Protein AF-A0A9X9PVY8-F1 (afdb_monomer)

Nearest PDB structures (foldseek):
  1jln-assembly1_A  TM=9.380E-01  e=2.803E-08  Mus musculus
  6rm3-assembly1_SR0  TM=1.571E-01  e=6.341E+00  Vairimorpha necatrix

Solvent-accessible surface area (backbone atoms only — not comparable to full-atom values): 6767 Å² total; per-resid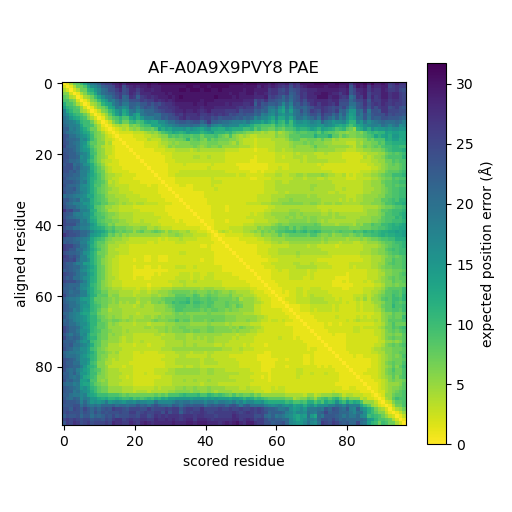ue (Å²): 140,80,92,84,75,84,71,72,79,84,74,76,76,73,49,75,67,52,49,52,42,49,51,46,74,73,65,69,81,82,91,67,55,79,65,55,50,54,57,46,69,75,35,61,69,60,54,52,54,56,57,72,68,56,69,85,82,68,53,60,74,86,77,57,92,52,89,73,49,68,81,79,40,96,46,93,73,67,60,76,50,84,93,76,50,87,77,87,74,68,96,45,94,82,61,75,129

pLDDT: mean 86.73, std 15.84, range [42.94, 98.5]

Organism: Gulo gulo (NCBI:txid48420)

Sequence (97 aa):
MSNLGNVDPFVAIPTQRETVAMEYLQSASRILTRSQLRDIVASSHLLQSEFMEIPMNFVDPKEIDIPRHGTKNRYKTILPNPLSRVCLRPKNVTDSL

InterPro domains:
  IPR008356 Protein-tyrosine phosphatase, KIM-containing [PR01778] (8-21)
  IPR008356 Protein-tyrosine phosphatase, KIM-containing [PR01778] (24-32)
  IPR008356 Protein-tyrosine phosphatase, KIM-containing [PR01778] (78-88)
  IPR008356 Protein-tyrosine phosphatase, KIM-containing [PTHR46198] (1-97)
  IPR029021 Protein-tyrosine phosphatase-like [G3DSA:3.90.190.10] (15-96)
  IPR029021 Protein-tyrosine phosphatase-like [SSF52799] (19-91)

Secondary structure (DSSP, 8-state):
-----------PPPPHHHHHHHHHHHH------HHHHHHHHT-HHHHHHHHHHS---PPPGGG---TTGGGT-SSTT----TTT------SSTT---

Foldseek 3Di:
DDPPDPPDPPPPDDDPVRVVLVVCVVDDDDDDDPVRVVVVVVPVVVVVVVVVVHDPPWDDPVVDPDPPVVVVDPDPGHDDDPVPDDDDDDPDPPPDD

Structure (mmCIF, N/CA/C/O backbone):
data_AF-A0A9X9PVY8-F1
#
_entry.id   AF-A0A9X9PVY8-F1
#
loop_
_atom_site.group_PDB
_atom_site.id
_atom_site.type_symbol
_atom_site.label_atom_id
_atom_site.label_alt_id
_atom_site.label_comp_id
_atom_site.label_asym_id
_atom_site.label_entity_id
_atom_site.label_seq_id
_atom_site.pdbx_PDB_ins_code
_atom_site.Cartn_x
_atom_site.Cartn_y
_atom_site.Cartn_z
_atom_site.occupancy
_atom_site.B_iso_or_equiv
_atom_site.auth_seq_id
_atom_site.auth_comp_id
_atom_site.auth_asym_id
_atom_site.auth_atom_id
_atom_site.pdbx_PDB_model_num
ATOM 1 N N . MET A 1 1 ? 43.015 4.774 -20.916 1.00 42.94 1 MET A N 1
ATOM 2 C CA . MET A 1 1 ? 41.584 4.783 -21.301 1.00 42.94 1 MET A CA 1
ATOM 3 C C . MET A 1 1 ? 41.011 3.482 -20.758 1.00 42.94 1 MET A C 1
ATOM 5 O O . MET A 1 1 ? 41.633 2.468 -21.013 1.00 42.94 1 MET A O 1
ATOM 9 N N . SER A 1 2 ? 39.992 3.400 -19.909 1.00 47.66 2 SER A N 1
ATOM 10 C CA . SER A 1 2 ? 38.806 4.238 -19.702 1.00 47.66 2 SER A CA 1
ATOM 11 C C . SER A 1 2 ? 38.136 3.762 -18.402 1.00 47.66 2 SER A C 1
ATOM 13 O O . SER A 1 2 ? 37.864 2.574 -18.278 1.00 47.66 2 SER A O 1
ATOM 15 N N . ASN A 1 3 ? 37.865 4.669 -17.458 1.00 48.22 3 ASN A N 1
ATOM 16 C CA . ASN A 1 3 ? 37.142 4.379 -16.208 1.00 48.22 3 ASN A CA 1
ATOM 17 C C . ASN A 1 3 ? 35.698 4.923 -16.272 1.00 48.22 3 ASN A C 1
ATOM 19 O O . ASN A 1 3 ? 35.186 5.504 -15.321 1.00 48.22 3 ASN A O 1
ATOM 23 N N . LEU A 1 4 ? 35.072 4.809 -17.447 1.00 52.91 4 LEU A N 1
ATOM 24 C CA . LEU A 1 4 ? 33.695 5.228 -17.713 1.00 52.91 4 LEU A CA 1
ATOM 25 C C . LEU A 1 4 ? 32.804 3.991 -17.602 1.00 52.91 4 LEU A C 1
ATOM 27 O O . LEU A 1 4 ? 32.686 3.241 -18.566 1.00 52.91 4 LEU A O 1
ATOM 31 N N . GLY A 1 5 ? 32.221 3.742 -16.432 1.00 46.50 5 GLY A N 1
ATOM 32 C CA . GLY A 1 5 ? 31.282 2.625 -16.309 1.00 46.50 5 GLY A CA 1
ATOM 33 C C . GLY A 1 5 ? 30.666 2.381 -14.940 1.00 46.50 5 GLY A C 1
ATOM 34 O O . GLY A 1 5 ? 29.631 1.732 -14.883 1.00 46.50 5 GLY A O 1
ATOM 35 N N . ASN A 1 6 ? 31.229 2.911 -13.851 1.00 48.69 6 ASN A N 1
ATOM 36 C CA . ASN A 1 6 ? 30.584 2.791 -12.545 1.00 48.69 6 ASN A CA 1
ATOM 37 C C . ASN A 1 6 ? 29.651 3.988 -12.322 1.00 48.69 6 ASN A C 1
ATOM 39 O O . ASN A 1 6 ? 29.988 4.928 -11.608 1.00 48.69 6 ASN A O 1
ATOM 43 N N . VAL A 1 7 ? 28.517 3.994 -13.027 1.00 52.72 7 VAL A N 1
ATOM 44 C CA . VAL A 1 7 ? 27.381 4.828 -12.630 1.00 52.72 7 VAL A CA 1
ATOM 45 C C . VAL A 1 7 ? 26.757 4.151 -11.420 1.00 52.72 7 VAL A C 1
ATOM 47 O O . VAL A 1 7 ? 26.229 3.045 -11.529 1.00 52.72 7 VAL A O 1
ATOM 50 N N . ASP A 1 8 ? 26.882 4.778 -10.253 1.00 48.47 8 ASP A N 1
ATOM 51 C CA . ASP A 1 8 ? 26.153 4.331 -9.072 1.00 48.47 8 ASP A CA 1
ATOM 52 C C . ASP A 1 8 ? 24.661 4.231 -9.429 1.00 48.47 8 ASP A C 1
ATOM 54 O O . ASP A 1 8 ? 24.154 5.093 -10.163 1.00 48.47 8 ASP A O 1
ATOM 58 N N . PRO A 1 9 ? 23.943 3.189 -8.967 1.00 58.34 9 PRO A N 1
ATOM 59 C CA . PRO A 1 9 ? 22.516 3.086 -9.211 1.00 58.34 9 PRO A CA 1
ATOM 60 C C . PRO A 1 9 ? 21.862 4.381 -8.747 1.00 58.34 9 PRO A C 1
ATOM 62 O O . PRO A 1 9 ? 22.077 4.814 -7.614 1.00 58.34 9 PRO A O 1
ATOM 65 N N . PHE A 1 10 ? 21.090 5.018 -9.624 1.00 48.97 10 PHE A N 1
ATOM 66 C CA . PHE A 1 10 ? 20.311 6.188 -9.254 1.00 48.97 10 PHE A CA 1
ATOM 67 C C . PHE A 1 10 ? 19.276 5.733 -8.221 1.00 48.97 10 PHE A C 1
ATOM 69 O O . PHE A 1 10 ? 18.225 5.198 -8.571 1.00 48.97 10 PHE A O 1
ATOM 76 N N . VAL A 1 11 ? 19.605 5.864 -6.936 1.00 56.78 11 VAL A N 1
ATOM 77 C CA . VAL A 1 11 ? 18.668 5.592 -5.850 1.00 56.78 11 VAL A CA 1
ATOM 78 C C . VAL A 1 11 ? 17.669 6.735 -5.881 1.00 56.78 11 VAL A C 1
ATOM 80 O O . VAL A 1 11 ? 17.963 7.843 -5.434 1.00 56.78 11 VAL A O 1
ATOM 83 N N . ALA A 1 12 ? 16.508 6.484 -6.485 1.00 65.88 12 ALA A N 1
ATOM 84 C CA . ALA A 1 12 ? 15.404 7.423 -6.453 1.00 65.88 12 ALA A CA 1
ATOM 85 C C . ALA A 1 12 ? 15.093 7.739 -4.984 1.00 65.88 12 ALA A C 1
ATOM 87 O O . ALA A 1 12 ? 14.798 6.842 -4.193 1.00 65.88 12 ALA A O 1
ATOM 88 N N . ILE A 1 13 ? 15.235 9.010 -4.607 1.00 72.94 13 ILE A N 1
ATOM 89 C CA . ILE A 1 13 ? 14.872 9.464 -3.267 1.00 72.94 13 ILE A CA 1
ATOM 90 C C . ILE A 1 13 ? 13.348 9.352 -3.169 1.00 72.94 13 ILE A C 1
ATOM 92 O O . ILE A 1 13 ? 12.671 9.920 -4.033 1.00 72.94 13 ILE A O 1
ATOM 96 N N . PRO A 1 14 ? 12.809 8.659 -2.149 1.00 78.69 14 PRO A N 1
ATOM 97 C CA . PRO A 1 14 ? 11.372 8.531 -1.991 1.00 78.69 14 PRO A CA 1
ATOM 98 C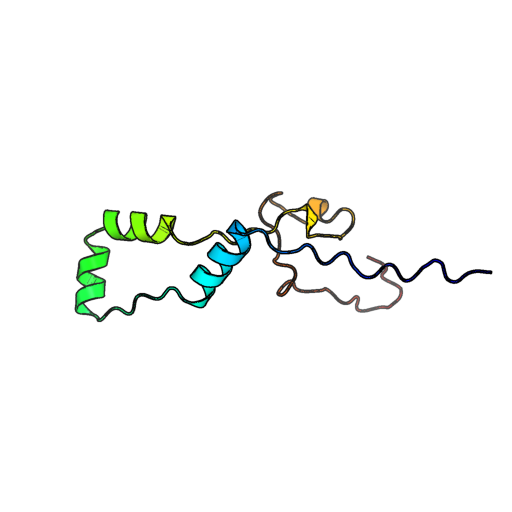 C . PRO A 1 14 ? 10.713 9.905 -1.917 1.00 78.69 14 PRO A C 1
ATOM 100 O O . PRO A 1 14 ? 11.208 10.818 -1.245 1.00 78.69 14 PRO A O 1
ATOM 103 N N . THR A 1 15 ? 9.585 10.064 -2.597 1.00 84.50 15 THR A N 1
ATOM 104 C CA . THR A 1 15 ? 8.802 11.295 -2.492 1.00 84.50 15 THR A CA 1
ATOM 105 C C . THR A 1 15 ? 8.266 11.462 -1.069 1.00 84.50 15 THR A C 1
ATOM 107 O O . THR A 1 15 ? 8.051 10.485 -0.355 1.00 84.50 15 THR A O 1
ATOM 110 N N . GLN A 1 16 ? 7.968 12.696 -0.645 1.00 85.44 16 GLN A N 1
ATOM 111 C CA . GLN A 1 16 ? 7.340 12.933 0.669 1.00 85.44 16 GLN A CA 1
ATOM 112 C C . GLN A 1 16 ? 6.044 12.125 0.857 1.00 85.44 16 GLN A C 1
ATOM 114 O O . GLN A 1 16 ? 5.701 11.708 1.960 1.00 85.44 16 GLN A O 1
ATOM 119 N N . ARG A 1 17 ? 5.312 11.884 -0.236 1.00 86.62 17 ARG A N 1
ATOM 120 C CA . ARG A 1 17 ? 4.108 11.056 -0.216 1.00 86.62 17 ARG A CA 1
A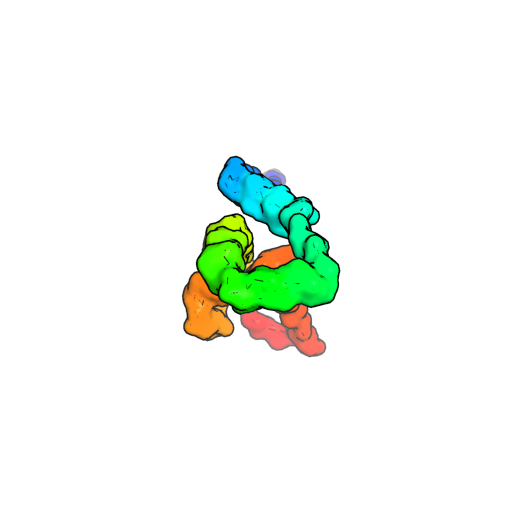TOM 121 C C . ARG A 1 17 ? 4.437 9.583 0.027 1.00 86.62 17 ARG A C 1
ATOM 123 O O . ARG A 1 17 ? 3.733 8.938 0.797 1.00 86.62 17 ARG A O 1
ATOM 130 N N . GLU A 1 18 ? 5.483 9.061 -0.606 1.00 87.69 18 GLU A N 1
ATOM 131 C CA . GLU A 1 18 ? 5.962 7.692 -0.379 1.00 87.69 18 GLU A CA 1
ATOM 132 C C . GLU A 1 18 ? 6.486 7.507 1.041 1.00 87.69 18 GLU A C 1
ATOM 134 O O . GLU A 1 18 ? 6.157 6.506 1.671 1.00 87.69 18 GLU A O 1
ATOM 139 N N . THR A 1 19 ? 7.232 8.474 1.586 1.00 89.62 19 THR A N 1
ATOM 140 C CA . THR A 1 19 ? 7.733 8.376 2.964 1.00 89.62 19 THR A CA 1
ATOM 141 C C . THR A 1 19 ? 6.588 8.312 3.969 1.00 89.62 19 THR A C 1
ATOM 143 O O . THR A 1 19 ? 6.586 7.429 4.820 1.00 89.62 19 THR A O 1
ATOM 146 N N . VAL A 1 20 ? 5.580 9.183 3.830 1.00 94.50 20 VAL A N 1
ATOM 147 C CA . VAL A 1 20 ? 4.398 9.186 4.711 1.00 94.50 20 VAL A CA 1
ATOM 148 C C . VAL A 1 20 ? 3.584 7.900 4.552 1.00 94.50 20 VAL A C 1
ATOM 150 O O . VAL A 1 20 ? 3.139 7.322 5.541 1.00 94.50 20 VAL A O 1
ATOM 153 N N . ALA A 1 21 ? 3.408 7.414 3.320 1.00 94.81 21 ALA A N 1
ATOM 154 C CA . ALA A 1 21 ? 2.713 6.154 3.073 1.00 94.81 21 ALA A CA 1
ATOM 155 C C . ALA A 1 21 ? 3.438 4.963 3.722 1.00 94.81 21 ALA A C 1
ATOM 157 O O . ALA A 1 21 ? 2.802 4.120 4.351 1.00 94.81 21 ALA A O 1
ATOM 158 N N . MET A 1 22 ? 4.766 4.904 3.605 1.00 94.75 22 MET A N 1
ATOM 159 C CA . MET A 1 22 ? 5.574 3.851 4.218 1.00 94.75 22 MET A CA 1
ATOM 160 C C . MET A 1 22 ? 5.553 3.924 5.744 1.00 94.75 22 MET A C 1
ATOM 162 O O . MET A 1 22 ? 5.405 2.888 6.389 1.00 94.75 22 MET A O 1
ATOM 166 N N . GLU A 1 23 ? 5.638 5.123 6.322 1.00 96.88 23 GLU A N 1
ATOM 167 C CA . GLU A 1 23 ? 5.516 5.324 7.767 1.00 96.88 23 GLU A CA 1
ATOM 168 C C . GLU A 1 23 ? 4.151 4.850 8.283 1.00 96.88 23 GLU A C 1
ATOM 170 O O . GLU A 1 23 ? 4.094 4.113 9.270 1.00 96.88 23 GLU A O 1
ATOM 175 N N . TYR A 1 24 ? 3.057 5.181 7.583 1.00 97.94 24 TYR A N 1
ATOM 176 C CA . TYR A 1 24 ? 1.722 4.676 7.916 1.00 97.94 24 TYR A CA 1
ATOM 177 C C . TYR A 1 24 ? 1.689 3.145 7.889 1.00 97.94 24 TYR A C 1
ATOM 179 O O . TYR A 1 24 ? 1.285 2.524 8.867 1.00 97.94 24 TYR A O 1
ATOM 187 N N . LEU A 1 25 ? 2.163 2.511 6.810 1.00 97.62 25 LEU A N 1
ATOM 188 C CA . LEU A 1 25 ? 2.156 1.046 6.683 1.00 97.62 25 LEU A CA 1
ATOM 189 C C . LEU A 1 25 ? 2.997 0.337 7.755 1.00 97.62 25 LEU A C 1
ATOM 191 O O . LEU A 1 25 ? 2.711 -0.808 8.096 1.00 97.62 25 LEU A O 1
ATOM 195 N N . GLN A 1 26 ? 4.035 0.994 8.273 1.00 97.69 26 GLN A N 1
ATOM 196 C CA . GLN A 1 26 ? 4.908 0.448 9.314 1.00 97.69 26 GLN A CA 1
ATOM 197 C C . GLN A 1 26 ? 4.365 0.642 10.735 1.00 97.69 26 GLN A C 1
ATOM 199 O O . GLN A 1 26 ? 4.736 -0.123 11.626 1.00 97.69 26 GLN A O 1
ATOM 204 N N . SER A 1 27 ? 3.527 1.656 10.963 1.00 97.44 27 SER A N 1
ATOM 205 C CA . SER A 1 27 ? 3.136 2.090 12.311 1.00 97.44 27 SER A CA 1
ATOM 206 C C . SER A 1 27 ? 1.644 1.960 12.614 1.00 97.44 27 SER A C 1
ATOM 208 O O . SER A 1 27 ? 1.278 1.757 13.775 1.00 97.44 27 SER A O 1
ATOM 210 N N . ALA A 1 28 ? 0.775 2.061 11.605 1.00 97.94 28 ALA A N 1
ATOM 211 C CA . ALA A 1 28 ? -0.666 2.035 11.795 1.00 97.94 28 ALA A CA 1
ATOM 212 C C . ALA A 1 28 ? -1.119 0.685 12.364 1.00 97.94 28 ALA A C 1
ATOM 214 O O . ALA A 1 28 ? -0.759 -0.389 11.879 1.00 97.94 28 ALA A O 1
ATOM 215 N N . SER A 1 29 ? -1.928 0.740 13.419 1.00 97.56 29 SER A N 1
ATOM 216 C CA . SER A 1 29 ? -2.466 -0.439 14.087 1.00 97.56 29 SER A CA 1
ATOM 217 C C . SER A 1 29 ? -3.751 -0.089 14.823 1.00 97.56 29 SER A C 1
ATOM 219 O O . SER A 1 29 ? -3.870 0.980 15.423 1.00 97.56 29 SER A O 1
ATOM 221 N N . ARG A 1 30 ? -4.708 -1.019 14.817 1.00 96.75 30 ARG A N 1
ATOM 222 C CA . ARG A 1 30 ? -5.950 -0.924 15.583 1.00 96.75 30 ARG A CA 1
ATOM 223 C C . ARG A 1 30 ? -6.255 -2.267 16.236 1.00 96.75 30 ARG A C 1
ATOM 225 O O . ARG A 1 30 ? -6.870 -3.149 15.645 1.00 96.75 30 ARG A O 1
ATOM 232 N N . ILE A 1 31 ? -5.806 -2.432 17.477 1.00 97.88 31 ILE A N 1
ATOM 233 C CA . ILE A 1 31 ? -6.065 -3.644 18.261 1.00 97.88 31 ILE A CA 1
ATOM 234 C C . ILE A 1 31 ? -7.518 -3.617 18.744 1.00 97.88 31 ILE A C 1
ATOM 236 O O . ILE A 1 31 ? -7.951 -2.647 19.364 1.00 97.88 31 ILE A O 1
ATOM 240 N N . LEU A 1 32 ? -8.262 -4.692 18.481 1.00 97.50 32 LEU A N 1
ATOM 241 C CA . LEU A 1 32 ? -9.667 -4.819 18.865 1.00 97.50 32 LEU A CA 1
ATOM 242 C C . LEU A 1 32 ? -9.859 -5.959 19.863 1.00 97.50 32 LEU A C 1
ATOM 244 O O . LEU A 1 32 ? -9.410 -7.086 19.649 1.00 97.50 32 LEU A O 1
ATOM 248 N N . THR A 1 33 ? -10.600 -5.687 20.933 1.00 98.50 33 THR A N 1
ATOM 249 C CA . THR A 1 33 ? -11.170 -6.745 21.771 1.00 98.50 33 THR A CA 1
ATOM 250 C C . THR A 1 33 ? -12.340 -7.424 21.053 1.00 98.50 33 THR A C 1
ATOM 252 O O . THR A 1 33 ? -12.884 -6.924 20.066 1.00 98.50 33 THR A O 1
ATOM 255 N N . ARG A 1 34 ? -12.791 -8.571 21.569 1.00 98.38 34 ARG A N 1
ATOM 256 C CA . ARG 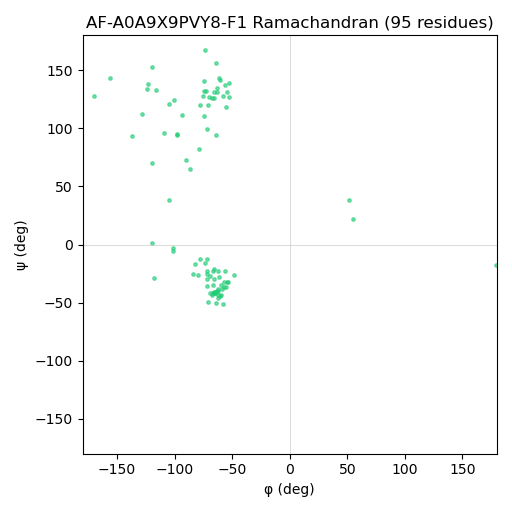A 1 34 ? -13.906 -9.324 20.973 1.00 98.38 34 ARG A CA 1
ATOM 257 C C . ARG A 1 34 ? -15.218 -8.531 20.903 1.00 98.38 34 ARG A C 1
ATOM 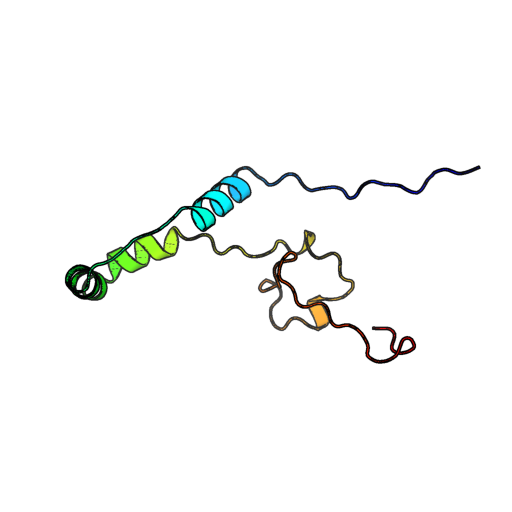259 O O . ARG A 1 34 ? -15.983 -8.749 19.968 1.00 98.38 34 ARG A O 1
ATOM 266 N N . SER A 1 35 ? -15.509 -7.664 21.877 1.00 97.88 35 SER A N 1
ATOM 267 C CA . SER A 1 35 ? -16.702 -6.805 21.831 1.00 97.88 35 SER A CA 1
ATOM 268 C C . SER A 1 35 ? -16.551 -5.724 20.765 1.00 97.88 35 SER A C 1
ATOM 270 O O . SER A 1 35 ? -17.392 -5.645 19.879 1.00 97.88 35 SER A O 1
ATOM 272 N N . GLN A 1 36 ? -15.424 -5.007 20.759 1.00 97.19 36 GLN A N 1
ATOM 273 C CA . GLN A 1 36 ? -15.138 -3.969 19.761 1.00 97.19 36 GLN A CA 1
ATOM 274 C C . GLN A 1 36 ? -15.178 -4.509 18.326 1.00 97.19 36 GLN A C 1
ATOM 276 O O . GLN A 1 36 ? -15.666 -3.831 17.428 1.00 97.19 36 GLN A O 1
ATOM 281 N N . LEU A 1 37 ? -14.714 -5.745 18.108 1.00 97.44 37 LEU A N 1
ATOM 282 C CA . LEU A 1 37 ? -14.819 -6.411 16.811 1.00 97.44 37 LEU A CA 1
ATOM 283 C C . LEU A 1 37 ? -16.279 -6.625 16.377 1.00 97.44 37 LEU A C 1
ATOM 285 O O . LEU A 1 37 ? -16.602 -6.459 15.206 1.00 97.44 37 LEU A O 1
ATOM 289 N N . ARG A 1 38 ? -17.178 -6.989 17.297 1.00 96.88 38 ARG A N 1
ATOM 290 C CA . ARG A 1 38 ? -18.608 -7.136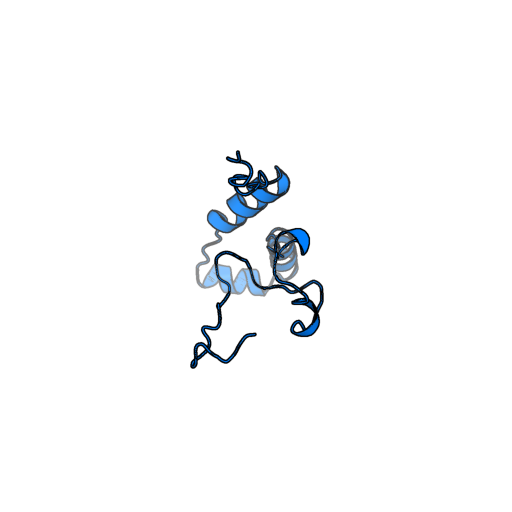 16.973 1.00 96.88 38 ARG A CA 1
ATOM 291 C C . ARG A 1 38 ? -19.235 -5.788 16.637 1.00 96.88 38 ARG A C 1
ATOM 293 O O . ARG A 1 38 ? -19.964 -5.690 15.655 1.00 96.88 38 ARG A O 1
ATOM 300 N N . ASP A 1 39 ? -18.902 -4.768 17.419 1.00 96.06 39 ASP A N 1
ATOM 301 C CA . ASP A 1 39 ? -19.453 -3.423 17.260 1.00 96.06 39 ASP A CA 1
ATOM 302 C C . ASP A 1 39 ? -19.002 -2.782 15.938 1.00 96.06 39 ASP A C 1
ATOM 304 O O . ASP A 1 39 ? -19.803 -2.168 15.228 1.00 96.06 39 ASP A O 1
ATOM 308 N N . ILE A 1 40 ? -17.731 -2.964 15.557 1.00 95.88 40 ILE A N 1
ATOM 309 C CA . ILE A 1 40 ? -17.194 -2.364 14.331 1.00 95.88 40 ILE A CA 1
ATOM 310 C C . ILE A 1 40 ? -17.729 -3.039 13.067 1.00 95.88 40 ILE A C 1
ATOM 312 O O . ILE A 1 40 ? -18.006 -2.359 12.083 1.00 95.88 40 ILE A O 1
ATOM 316 N N . VAL A 1 41 ? -17.943 -4.358 13.099 1.00 94.75 41 VAL A N 1
ATOM 317 C CA . VAL A 1 41 ? -18.533 -5.095 11.970 1.00 94.75 41 VAL A CA 1
ATOM 318 C C . VAL A 1 41 ? -19.982 -4.664 11.730 1.00 94.75 41 VAL A C 1
ATOM 320 O O . VAL A 1 41 ? -20.431 -4.643 10.587 1.00 94.75 41 VAL A O 1
ATOM 323 N N . ALA A 1 42 ? -20.696 -4.243 12.777 1.00 94.75 42 ALA A N 1
ATOM 324 C CA . ALA A 1 42 ? -22.022 -3.645 12.637 1.00 94.75 42 ALA A CA 1
ATOM 325 C C . ALA A 1 42 ? -21.993 -2.225 12.025 1.00 94.75 42 ALA A C 1
ATOM 327 O O . ALA A 1 42 ? -23.035 -1.718 11.616 1.00 94.75 42 ALA A O 1
ATOM 328 N N . SER A 1 43 ? -20.818 -1.590 11.928 1.00 92.06 43 SER A N 1
ATOM 329 C CA . SER A 1 43 ? -20.632 -0.191 11.516 1.00 92.06 43 SER A CA 1
ATOM 330 C C . SER A 1 43 ? -19.773 -0.067 10.247 1.00 92.06 43 SER A C 1
ATOM 332 O O . SER A 1 43 ? -18.645 0.428 10.283 1.00 92.06 43 SER A O 1
ATOM 334 N N . SER A 1 44 ? -20.314 -0.477 9.096 1.00 91.31 44 SER A N 1
ATOM 335 C CA . SER A 1 44 ? -19.580 -0.552 7.816 1.00 91.31 44 SER A CA 1
ATOM 336 C C . SER A 1 44 ? -18.941 0.766 7.352 1.00 91.31 44 SER A C 1
ATOM 338 O O . SER A 1 44 ? -17.865 0.745 6.759 1.00 91.31 44 SER A O 1
ATOM 340 N N . HIS A 1 45 ? -19.546 1.917 7.658 1.00 95.75 45 HIS A N 1
ATOM 341 C CA . HIS A 1 45 ? -18.989 3.229 7.306 1.00 95.75 45 HIS A CA 1
ATOM 342 C C . HIS A 1 45 ? -17.631 3.495 7.978 1.00 95.75 45 HIS A C 1
ATOM 344 O O . HIS A 1 45 ? -16.734 4.057 7.354 1.00 95.75 45 HIS A O 1
ATOM 350 N N . LEU A 1 46 ? -17.454 3.077 9.239 1.00 94.50 46 LEU A N 1
ATOM 351 C CA . LEU A 1 46 ? -16.184 3.265 9.949 1.00 94.50 46 LEU A CA 1
ATOM 352 C C . LEU A 1 46 ? -15.072 2.427 9.316 1.00 94.50 46 LEU A C 1
ATOM 354 O O . LEU A 1 46 ? -13.971 2.930 9.116 1.00 94.50 46 LEU A O 1
ATOM 358 N N . LEU A 1 47 ? -15.385 1.182 8.944 1.00 96.62 47 LEU A N 1
ATOM 359 C CA . LEU A 1 47 ? -14.454 0.310 8.225 1.00 96.62 47 LEU A CA 1
ATOM 360 C C . LEU A 1 47 ? -14.090 0.882 6.852 1.00 96.62 47 LEU A C 1
ATOM 362 O O . LEU A 1 47 ? -12.934 0.820 6.451 1.00 96.62 47 LEU A O 1
ATOM 366 N N . GLN A 1 48 ? -15.058 1.465 6.143 1.00 97.50 48 GLN A N 1
ATOM 367 C CA . GLN A 1 48 ? -14.821 2.075 4.838 1.00 97.50 48 GLN A CA 1
ATOM 368 C C 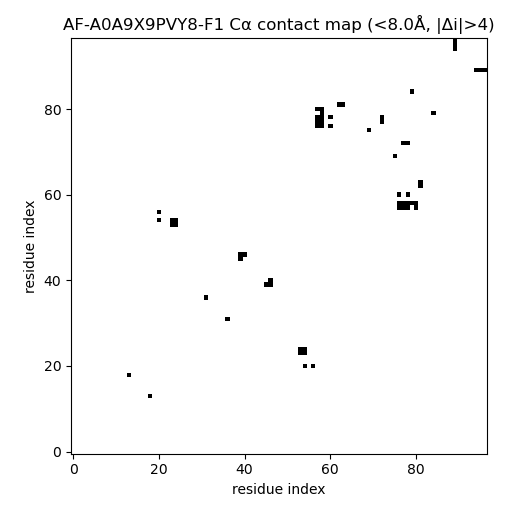. GLN A 1 48 ? -13.890 3.291 4.923 1.00 97.50 48 GLN A C 1
ATOM 370 O O . GLN A 1 48 ? -13.037 3.453 4.051 1.00 97.50 48 GLN A O 1
ATOM 375 N N . SER A 1 49 ? -14.052 4.130 5.951 1.00 97.12 49 SER A N 1
ATOM 376 C CA . SER A 1 49 ? -13.162 5.271 6.195 1.00 97.12 49 SER A CA 1
ATOM 377 C C . SER A 1 49 ? -11.744 4.797 6.496 1.00 97.12 49 SER A C 1
ATOM 379 O O . SER A 1 49 ? -10.814 5.226 5.825 1.00 97.12 49 SER A O 1
ATOM 381 N N . GLU A 1 50 ? -11.595 3.854 7.433 1.00 97.12 50 GLU A N 1
ATOM 382 C CA . GLU A 1 50 ? -10.286 3.303 7.807 1.00 97.12 50 GLU A CA 1
ATOM 383 C C . GLU A 1 50 ? -9.593 2.638 6.611 1.00 97.12 50 GLU A C 1
ATOM 385 O O . GLU A 1 50 ? -8.422 2.887 6.353 1.00 97.12 50 GLU A O 1
ATOM 390 N N . PHE A 1 51 ? -10.324 1.856 5.812 1.00 97.56 51 PHE A N 1
ATOM 391 C CA . PHE A 1 51 ? -9.779 1.221 4.612 1.00 97.56 51 PHE A CA 1
ATOM 392 C C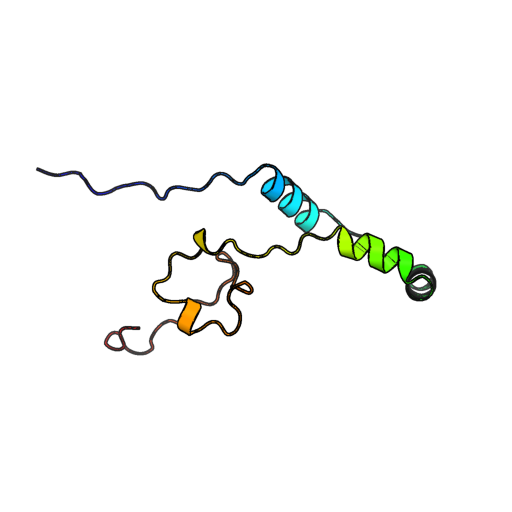 . PHE A 1 51 ? -9.223 2.235 3.601 1.00 97.56 51 PHE A C 1
ATOM 394 O O . PHE A 1 51 ? -8.198 1.975 2.977 1.00 97.56 51 PHE A O 1
ATOM 401 N N . MET A 1 52 ? -9.882 3.385 3.441 1.00 97.56 52 MET A N 1
ATOM 402 C CA . MET A 1 52 ? -9.463 4.421 2.489 1.00 97.56 52 MET A CA 1
ATOM 403 C C . MET A 1 52 ? -8.216 5.192 2.941 1.00 97.56 52 MET A C 1
ATOM 405 O O . MET A 1 52 ? -7.588 5.856 2.117 1.00 97.56 52 MET A O 1
ATOM 409 N N . GLU A 1 53 ? -7.842 5.098 4.217 1.00 96.69 53 GLU A N 1
ATOM 410 C CA . GLU A 1 53 ? -6.600 5.673 4.738 1.00 96.69 53 GLU A CA 1
ATOM 411 C C . GLU A 1 53 ? -5.378 4.797 4.425 1.00 96.69 53 GLU A C 1
ATOM 413 O O . GLU A 1 53 ? -4.271 5.321 4.303 1.00 96.69 53 GLU A O 1
ATOM 418 N N . ILE A 1 54 ? -5.564 3.481 4.256 1.00 97.88 54 ILE A N 1
ATOM 419 C CA . ILE A 1 54 ? -4.468 2.528 4.048 1.00 97.88 54 ILE A CA 1
ATOM 420 C C . ILE A 1 54 ? -3.851 2.729 2.650 1.00 97.88 54 ILE A C 1
ATOM 422 O O . ILE A 1 54 ? -4.532 2.542 1.636 1.00 97.88 54 ILE A O 1
ATOM 426 N N . PRO A 1 55 ? -2.546 3.049 2.545 1.00 97.50 55 PRO A N 1
ATOM 427 C CA . PRO A 1 55 ? -1.888 3.182 1.253 1.00 97.50 55 PRO A CA 1
ATOM 428 C C . PRO A 1 55 ? -1.870 1.860 0.477 1.00 97.50 55 PRO A C 1
ATOM 430 O O . PRO A 1 55 ? -1.485 0.819 1.002 1.00 97.50 55 PRO A O 1
ATOM 433 N N . MET A 1 56 ? -2.196 1.912 -0.818 1.00 95.81 56 MET A N 1
ATOM 434 C CA . MET A 1 56 ? -2.235 0.722 -1.686 1.00 95.81 56 MET A CA 1
ATOM 435 C C . MET A 1 56 ? -0.864 0.069 -1.919 1.00 95.81 56 MET A C 1
ATOM 437 O O . MET A 1 56 ? -0.805 -1.093 -2.313 1.00 95.81 56 MET A O 1
ATOM 441 N N . ASN A 1 57 ? 0.227 0.818 -1.718 1.00 95.12 57 ASN A N 1
ATOM 442 C CA . ASN A 1 57 ? 1.607 0.368 -1.927 1.00 95.12 57 ASN A CA 1
ATOM 443 C C . ASN A 1 57 ? 1.856 -0.274 -3.310 1.00 95.12 57 ASN A C 1
ATOM 445 O O . ASN A 1 57 ? 2.555 -1.281 -3.423 1.00 95.12 57 ASN A O 1
ATOM 449 N N . PHE A 1 58 ? 1.232 0.271 -4.362 1.00 95.31 58 PHE A N 1
ATOM 450 C CA . PHE A 1 58 ? 1.502 -0.153 -5.734 1.00 95.31 58 PHE A CA 1
ATOM 451 C C . PHE A 1 58 ? 2.849 0.384 -6.213 1.00 95.31 58 PHE A C 1
ATOM 453 O O . PHE A 1 58 ? 3.185 1.537 -5.964 1.00 95.31 58 PHE A O 1
ATOM 460 N N . VAL A 1 59 ? 3.568 -0.453 -6.956 1.00 92.06 59 VAL A N 1
ATOM 461 C CA . VAL A 1 59 ? 4.857 -0.124 -7.573 1.00 92.06 59 VAL A CA 1
ATOM 462 C C . VAL A 1 59 ? 4.649 0.828 -8.750 1.00 92.06 59 VAL A C 1
ATOM 464 O O . VAL A 1 59 ? 3.824 0.541 -9.626 1.00 92.06 59 VAL A O 1
ATOM 467 N N . ASP A 1 60 ? 5.425 1.914 -8.827 1.00 89.38 60 ASP A N 1
ATOM 468 C CA . ASP A 1 60 ? 5.529 2.686 -10.070 1.00 89.38 60 ASP A CA 1
ATOM 469 C C . ASP A 1 60 ? 6.206 1.797 -11.132 1.00 89.38 60 ASP A C 1
ATOM 471 O O . ASP A 1 60 ? 7.301 1.285 -10.892 1.00 89.38 60 ASP A O 1
ATOM 475 N N . PRO A 1 61 ? 5.617 1.595 -12.326 1.00 87.25 61 PRO A N 1
ATOM 476 C CA . PRO A 1 61 ? 6.257 0.840 -13.401 1.00 87.25 61 PRO A CA 1
ATOM 477 C C . PRO A 1 61 ? 7.710 1.245 -13.708 1.00 87.25 61 PRO A C 1
ATOM 479 O O . PRO A 1 61 ? 8.472 0.405 -14.179 1.00 87.25 61 PRO A O 1
ATOM 482 N N . LYS A 1 62 ? 8.108 2.496 -13.431 1.00 86.06 62 LYS A N 1
ATOM 483 C CA . LYS A 1 62 ? 9.489 2.990 -13.584 1.00 86.06 62 LYS A CA 1
ATOM 484 C C . LYS A 1 62 ? 10.489 2.344 -12.623 1.00 86.06 62 LYS A C 1
ATOM 486 O O . LYS A 1 62 ? 11.676 2.334 -12.923 1.00 86.06 62 LYS A O 1
ATOM 491 N N . GLU A 1 63 ? 10.030 1.807 -11.495 1.00 86.06 63 GLU A N 1
ATOM 492 C CA . GLU A 1 63 ? 10.871 1.089 -10.530 1.00 86.06 63 GLU A CA 1
ATOM 493 C C . GLU A 1 63 ? 11.200 -0.342 -10.989 1.00 86.06 63 GLU A C 1
ATOM 495 O O . GLU A 1 63 ? 12.079 -0.992 -10.420 1.00 86.06 63 GLU A O 1
ATOM 500 N N . ILE A 1 64 ? 10.515 -0.857 -12.022 1.00 89.50 64 ILE A N 1
ATOM 501 C CA . ILE A 1 64 ? 10.775 -2.187 -12.580 1.00 89.50 64 ILE A CA 1
ATOM 502 C C . ILE A 1 64 ? 11.661 -2.081 -13.817 1.00 89.50 64 ILE A C 1
ATOM 504 O O . ILE A 1 64 ? 11.189 -1.970 -14.947 1.00 89.50 64 ILE A O 1
ATOM 508 N N . ASP A 1 65 ? 12.962 -2.243 -13.602 1.00 91.50 65 ASP A N 1
ATOM 509 C CA . ASP A 1 65 ? 13.942 -2.382 -14.679 1.00 91.50 65 ASP A CA 1
ATOM 510 C C . ASP A 1 65 ? 14.072 -3.850 -15.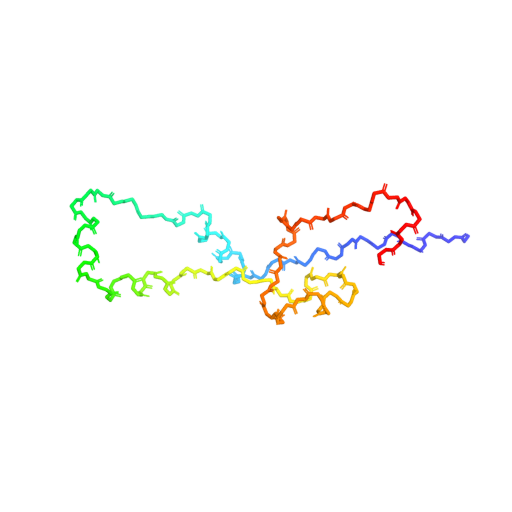134 1.00 91.50 65 ASP A C 1
ATOM 512 O O . ASP A 1 65 ? 15.072 -4.532 -14.910 1.00 91.50 65 ASP A O 1
ATOM 516 N N . ILE A 1 66 ? 12.988 -4.397 -15.703 1.00 92.31 66 ILE A N 1
ATOM 517 C CA . ILE A 1 66 ? 12.968 -5.746 -16.291 1.00 92.31 66 ILE A CA 1
ATOM 518 C C . ILE A 1 66 ? 12.400 -5.656 -17.711 1.00 92.31 66 ILE A C 1
ATOM 520 O O . ILE A 1 66 ? 11.198 -5.420 -17.880 1.00 92.31 66 ILE A O 1
ATOM 524 N N . PRO A 1 67 ? 13.212 -5.902 -18.753 1.00 93.00 67 PRO A N 1
ATOM 525 C CA . PRO A 1 67 ? 12.759 -5.797 -20.132 1.00 93.00 67 PRO A CA 1
ATOM 526 C C . PRO A 1 67 ? 11.515 -6.643 -20.410 1.00 93.00 67 PRO A C 1
ATOM 528 O O . PRO A 1 67 ? 11.454 -7.829 -20.090 1.00 93.00 67 PRO A O 1
ATOM 531 N N . ARG A 1 68 ? 10.510 -6.028 -21.046 1.00 92.56 68 ARG A N 1
ATOM 532 C CA . ARG A 1 68 ? 9.265 -6.690 -21.483 1.00 92.56 68 ARG A CA 1
ATOM 533 C C . ARG A 1 68 ? 8.500 -7.423 -20.367 1.00 92.56 68 ARG A C 1
ATOM 535 O O . ARG A 1 68 ? 7.656 -8.266 -20.679 1.00 92.56 68 ARG A O 1
ATOM 542 N N . HIS A 1 69 ? 8.702 -7.068 -19.092 1.00 93.81 69 HIS A N 1
ATOM 543 C CA . HIS A 1 69 ? 7.980 -7.672 -17.962 1.00 93.81 69 HIS A CA 1
ATOM 544 C C . HIS A 1 69 ? 6.452 -7.609 -18.132 1.00 93.81 69 HIS A C 1
ATOM 546 O O . HIS A 1 69 ? 5.749 -8.549 -17.768 1.00 93.81 69 HIS A O 1
ATOM 552 N N . GLY A 1 70 ? 5.940 -6.557 -18.783 1.00 94.56 70 GLY A N 1
ATOM 553 C CA . GLY A 1 70 ? 4.521 -6.398 -19.106 1.00 94.56 70 GLY A CA 1
ATOM 554 C C . GLY A 1 70 ? 3.903 -7.548 -19.914 1.00 94.56 70 GLY A C 1
ATOM 555 O O . GLY A 1 70 ? 2.700 -7.751 -19.823 1.00 94.56 70 GLY A O 1
ATOM 556 N N . THR A 1 71 ? 4.695 -8.341 -20.645 1.00 96.62 71 THR A N 1
ATOM 557 C CA . THR A 1 71 ? 4.203 -9.535 -21.367 1.00 96.62 71 THR A CA 1
ATOM 558 C C . THR A 1 71 ? 3.843 -10.697 -20.440 1.00 96.62 71 THR A C 1
ATOM 560 O O . THR A 1 71 ? 3.049 -11.557 -20.813 1.00 96.62 71 THR A O 1
ATOM 563 N N . LYS A 1 72 ? 4.405 -10.721 -19.224 1.00 96.44 72 LYS A N 1
ATOM 564 C CA . LYS A 1 72 ? 4.129 -11.737 -18.198 1.00 96.44 72 LYS A CA 1
ATOM 565 C C . LYS A 1 72 ? 3.159 -11.250 -17.119 1.00 96.44 72 LYS A C 1
ATOM 567 O O . LYS A 1 72 ? 2.778 -12.032 -16.253 1.00 96.44 72 LYS A O 1
ATOM 572 N N . ASN A 1 73 ? 2.727 -9.991 -17.186 1.00 96.44 73 ASN A N 1
ATOM 573 C CA . ASN A 1 73 ? 1.785 -9.407 -16.237 1.00 96.44 73 ASN A CA 1
ATOM 574 C C . ASN A 1 73 ? 0.380 -9.381 -16.836 1.00 96.44 73 ASN A C 1
ATOM 576 O O . ASN A 1 73 ? 0.155 -8.789 -17.889 1.00 96.44 73 ASN A O 1
ATOM 580 N N . ARG A 1 74 ? -0.590 -9.983 -16.138 1.00 98.06 74 ARG A N 1
ATOM 581 C CA . ARG A 1 74 ? -2.001 -9.945 -16.559 1.00 98.06 74 ARG A CA 1
ATOM 582 C C . ARG A 1 74 ? -2.587 -8.529 -16.486 1.00 98.06 74 ARG A C 1
ATOM 584 O O . ARG A 1 74 ? -3.403 -8.169 -17.327 1.00 98.06 74 ARG A O 1
ATOM 591 N N . TYR A 1 75 ? -2.166 -7.736 -15.501 1.00 96.94 75 TYR A N 1
ATOM 592 C CA . TYR A 1 75 ? -2.611 -6.357 -15.300 1.00 96.94 75 TYR A CA 1
ATOM 593 C C . TYR A 1 75 ? -1.405 -5.420 -15.278 1.00 96.94 75 TYR A C 1
ATOM 595 O O . TYR A 1 75 ? -0.416 -5.699 -14.607 1.00 96.94 75 TYR A O 1
ATOM 603 N N . LYS A 1 76 ? -1.486 -4.295 -15.998 1.00 94.25 76 LYS A N 1
ATOM 604 C CA . LYS A 1 76 ? -0.351 -3.366 -16.161 1.00 94.25 76 LYS A CA 1
ATOM 605 C C . LYS A 1 76 ? 0.028 -2.622 -14.876 1.00 94.25 76 LYS A C 1
ATOM 607 O O . LYS A 1 76 ? 1.178 -2.232 -14.734 1.00 94.25 76 LYS A O 1
ATOM 612 N N . THR A 1 77 ? -0.931 -2.419 -13.975 1.00 95.25 77 THR A N 1
ATOM 613 C CA . THR A 1 77 ? -0.780 -1.627 -12.743 1.00 95.25 77 THR A CA 1
ATOM 614 C C . THR A 1 77 ? -0.591 -2.477 -11.488 1.00 95.25 77 THR A C 1
ATOM 616 O O . THR A 1 77 ? -0.366 -1.929 -10.417 1.00 95.25 77 THR A O 1
ATOM 619 N N . ILE A 1 78 ? -0.695 -3.805 -11.599 1.00 96.88 78 ILE A N 1
ATOM 620 C CA . ILE A 1 78 ? -0.510 -4.731 -10.478 1.00 96.88 78 ILE A CA 1
ATOM 621 C C . ILE A 1 78 ? 0.807 -5.461 -10.711 1.00 96.88 78 ILE A C 1
ATOM 623 O O . ILE A 1 78 ? 0.876 -6.423 -11.478 1.00 96.88 78 ILE A O 1
ATOM 627 N N . LEU A 1 79 ? 1.860 -4.945 -10.087 1.00 96.50 79 LEU A N 1
ATOM 628 C CA . LEU A 1 79 ? 3.239 -5.372 -10.283 1.00 96.50 79 LEU A CA 1
ATOM 629 C C . LEU A 1 79 ? 3.833 -5.883 -8.957 1.00 96.50 79 LEU A C 1
ATOM 631 O O . LEU A 1 79 ? 3.380 -5.462 -7.893 1.00 96.50 79 LEU A O 1
ATOM 635 N N . PRO A 1 80 ? 4.824 -6.794 -8.983 1.00 96.69 80 PRO A N 1
ATOM 636 C CA . PRO A 1 80 ? 5.448 -7.288 -7.759 1.00 96.69 80 PRO A CA 1
ATOM 637 C C . PRO A 1 80 ? 6.396 -6.244 -7.149 1.00 96.69 80 PRO A C 1
ATOM 639 O O . PRO A 1 80 ? 7.265 -5.724 -7.848 1.00 96.69 80 PRO A O 1
ATOM 642 N N . ASN A 1 81 ? 6.284 -6.006 -5.839 1.00 95.19 81 ASN A N 1
ATOM 643 C CA . ASN A 1 81 ? 7.176 -5.103 -5.101 1.00 95.19 81 ASN A CA 1
ATOM 644 C C . ASN A 1 81 ? 8.649 -5.540 -5.233 1.00 95.19 81 ASN A C 1
ATOM 646 O O . ASN A 1 81 ? 8.957 -6.699 -4.932 1.00 95.19 81 ASN A O 1
ATOM 650 N N . PRO A 1 82 ? 9.583 -4.648 -5.627 1.00 92.50 82 PRO A N 1
ATOM 651 C CA . PRO A 1 82 ? 10.972 -5.021 -5.903 1.00 92.50 82 PRO A CA 1
ATOM 652 C C . PRO A 1 82 ? 11.691 -5.736 -4.753 1.00 92.50 82 PRO A C 1
ATOM 654 O O . PRO A 1 82 ? 12.451 -6.669 -5.004 1.00 92.50 82 PRO A O 1
ATOM 657 N N . LEU A 1 83 ? 11.417 -5.340 -3.504 1.00 92.00 83 LEU A N 1
ATOM 658 C CA . LEU A 1 83 ? 12.061 -5.900 -2.309 1.00 92.00 83 LEU A CA 1
ATOM 659 C C . LEU A 1 83 ? 11.613 -7.330 -1.973 1.00 92.00 83 LEU A C 1
ATOM 661 O O . LEU A 1 83 ? 12.359 -8.063 -1.330 1.00 92.00 83 LEU A O 1
ATOM 665 N N . SER A 1 84 ? 10.408 -7.733 -2.385 1.00 94.81 84 SER A N 1
ATOM 666 C CA . SER A 1 84 ? 9.818 -9.036 -2.037 1.00 94.81 84 SER A CA 1
ATOM 667 C C . SER A 1 84 ? 9.501 -9.917 -3.247 1.00 94.81 84 SER A C 1
ATOM 669 O O . SER A 1 84 ? 8.988 -11.027 -3.086 1.00 94.81 84 SER A O 1
ATOM 671 N N . ARG A 1 85 ? 9.807 -9.460 -4.469 1.00 95.88 85 ARG A N 1
ATOM 672 C CA . ARG A 1 85 ? 9.553 -10.223 -5.695 1.00 95.88 85 ARG A CA 1
ATOM 673 C C . ARG A 1 85 ? 10.317 -11.549 -5.701 1.00 95.88 85 ARG A C 1
ATOM 675 O O . ARG A 1 85 ? 11.492 -11.624 -5.349 1.00 95.88 85 ARG A O 1
ATOM 682 N N . VAL A 1 86 ? 9.669 -12.594 -6.208 1.00 96.62 86 VAL A N 1
ATOM 683 C CA . VAL A 1 86 ? 10.324 -13.885 -6.446 1.00 96.62 86 VAL A CA 1
ATOM 684 C C . VAL A 1 86 ? 11.159 -13.806 -7.725 1.00 96.62 86 VAL A C 1
ATOM 686 O O . VAL A 1 86 ? 10.631 -13.582 -8.815 1.00 96.62 86 VAL A O 1
ATOM 689 N N . CYS A 1 87 ? 12.468 -14.025 -7.602 1.00 93.00 87 CYS A N 1
ATOM 690 C CA . CYS A 1 87 ? 13.388 -14.120 -8.735 1.00 93.00 87 CYS A CA 1
ATOM 691 C C . CYS A 1 87 ? 13.559 -15.583 -9.149 1.00 93.00 87 CYS A C 1
ATOM 693 O O . CYS A 1 87 ? 14.164 -16.373 -8.420 1.00 93.00 87 CYS A O 1
ATOM 695 N N . LEU A 1 88 ? 13.047 -15.941 -10.327 1.00 91.31 88 LEU A N 1
ATOM 696 C CA . LEU A 1 88 ? 13.271 -17.267 -10.895 1.00 91.31 88 LEU A CA 1
ATOM 697 C C . LEU A 1 88 ? 14.756 -17.441 -11.224 1.00 91.31 88 LEU A C 1
ATOM 699 O O . LEU A 1 88 ? 15.357 -16.586 -11.871 1.00 91.31 88 LEU A O 1
ATOM 703 N N . ARG A 1 89 ? 15.332 -18.563 -10.789 1.00 88.75 89 ARG A N 1
ATOM 704 C CA . ARG A 1 89 ? 16.686 -18.977 -11.162 1.00 88.75 89 ARG A CA 1
ATOM 705 C C . ARG A 1 89 ? 16.557 -20.108 -12.184 1.00 88.75 89 ARG A C 1
ATOM 707 O O . ARG A 1 89 ? 15.895 -21.100 -11.861 1.00 88.75 89 ARG A O 1
ATOM 714 N N . PRO A 1 90 ? 17.101 -19.968 -13.404 1.00 84.06 90 PRO A N 1
ATOM 715 C CA . PRO A 1 90 ? 17.020 -21.027 -14.401 1.00 84.06 90 PRO A CA 1
ATOM 716 C C . PRO A 1 90 ? 17.726 -22.283 -13.880 1.00 84.06 90 PRO A C 1
ATOM 718 O O . PRO A 1 90 ? 18.729 -22.198 -13.171 1.00 84.06 90 PRO A O 1
ATOM 721 N N . LYS A 1 91 ? 17.174 -23.459 -14.199 1.00 81.69 91 LYS A N 1
ATOM 722 C CA . LYS A 1 91 ? 17.741 -24.746 -13.761 1.00 81.69 91 LYS A CA 1
ATOM 723 C C . LYS A 1 91 ? 19.036 -25.081 -14.504 1.00 81.69 91 LYS A C 1
ATOM 725 O O . LYS A 1 91 ? 19.904 -25.727 -13.932 1.00 81.69 91 LYS A O 1
ATOM 730 N N . ASN A 1 92 ? 19.164 -24.606 -15.743 1.00 79.44 92 ASN A N 1
ATOM 731 C CA . ASN A 1 92 ? 20.329 -24.786 -16.597 1.00 79.44 92 ASN A CA 1
ATOM 732 C C . ASN A 1 92 ? 20.866 -23.414 -17.016 1.00 79.44 92 ASN A C 1
ATOM 734 O O . ASN A 1 92 ? 20.090 -22.538 -17.387 1.00 79.44 92 ASN A O 1
ATOM 738 N N . VAL A 1 93 ? 22.189 -23.233 -17.007 1.00 64.75 93 VAL A N 1
ATOM 739 C CA . VAL A 1 93 ? 22.853 -21.959 -17.367 1.00 64.75 93 VAL A CA 1
ATOM 740 C C . VAL A 1 93 ? 22.583 -21.553 -18.827 1.00 64.75 93 VAL A C 1
ATOM 742 O O . VAL A 1 93 ? 22.658 -20.379 -19.172 1.00 64.75 93 VAL A O 1
ATOM 745 N N . THR A 1 94 ? 22.237 -22.518 -19.680 1.00 67.38 94 THR A N 1
ATOM 746 C CA . THR A 1 94 ? 21.933 -22.314 -21.103 1.00 67.38 94 THR A CA 1
ATOM 747 C C . THR A 1 94 ? 20.502 -21.852 -21.377 1.00 67.38 94 THR A C 1
ATOM 749 O O . THR A 1 94 ? 20.247 -21.340 -22.465 1.00 67.38 94 THR A O 1
ATOM 752 N N . ASP A 1 95 ? 19.582 -21.989 -20.416 1.00 62.56 95 ASP A N 1
ATOM 753 C CA . ASP A 1 95 ? 18.228 -21.439 -20.529 1.00 62.56 95 ASP A CA 1
ATOM 754 C C . ASP A 1 95 ? 18.294 -19.938 -20.223 1.00 62.56 95 ASP A C 1
ATOM 756 O O . ASP A 1 95 ? 18.077 -19.486 -19.097 1.00 62.56 95 ASP A O 1
ATOM 760 N N . SER A 1 96 ? 18.665 -19.159 -21.235 1.00 58.38 96 SER A N 1
ATOM 761 C CA . SER A 1 96 ? 18.558 -17.703 -21.181 1.00 58.38 96 SER A CA 1
ATOM 762 C C . SER A 1 96 ? 17.076 -17.309 -21.229 1.00 58.38 96 SER A C 1
ATOM 764 O O . SER A 1 96 ? 16.327 -17.784 -22.083 1.00 58.38 96 SER A O 1
ATOM 766 N N . LEU A 1 97 ? 16.653 -16.496 -20.253 1.00 56.28 97 LEU A N 1
ATOM 767 C CA . LEU A 1 97 ? 15.290 -15.961 -20.107 1.00 56.28 97 LEU A CA 1
ATOM 768 C C . LEU A 1 97 ? 15.001 -14.807 -21.071 1.00 56.28 97 LEU A C 1
ATOM 770 O O . LEU A 1 97 ? 15.909 -13.972 -21.280 1.00 56.28 97 LEU A O 1
#

Radius of gyration: 20.83 Å; Cα contacts (8 Å, |Δi|>4): 31; chains: 1; bounding box: 64×38×43 Å

Mean predicted aligned error: 8.66 Å